Protein AF-A0A355BBU7-F1 (afdb_monomer_lite)

Radius of gyration: 16.78 Å; chains: 1; bounding box: 39×32×46 Å

Structure (mmCIF, N/CA/C/O backbone):
data_AF-A0A355BBU7-F1
#
_entry.id   AF-A0A355BBU7-F1
#
loop_
_atom_site.group_PDB
_atom_site.id
_atom_site.type_symbol
_atom_site.label_atom_id
_atom_site.label_alt_id
_atom_site.label_comp_id
_atom_site.label_asym_id
_atom_site.label_entity_id
_atom_site.label_seq_id
_atom_site.pdbx_PDB_ins_code
_atom_site.Cartn_x
_atom_site.Cartn_y
_atom_site.Cartn_z
_atom_site.occupancy
_atom_site.B_iso_or_equiv
_atom_site.auth_seq_id
_atom_site.auth_comp_id
_atom_site.auth_asym_id
_atom_site.auth_atom_id
_atom_site.pdbx_PDB_model_num
ATOM 1 N N . MET A 1 1 ? 16.216 13.742 -14.533 1.00 77.50 1 MET A N 1
ATOM 2 C CA . MET A 1 1 ? 15.329 12.806 -13.794 1.00 77.50 1 MET A CA 1
ATOM 3 C C . MET A 1 1 ? 13.864 13.037 -14.149 1.00 77.50 1 MET A C 1
ATOM 5 O O . MET A 1 1 ? 13.252 12.129 -14.697 1.00 77.50 1 MET A O 1
ATOM 9 N N . PHE A 1 2 ? 13.307 14.225 -13.886 1.00 83.69 2 PHE A N 1
ATOM 10 C CA . PHE A 1 2 ? 11.880 14.513 -14.107 1.00 83.69 2 PHE A CA 1
ATOM 11 C C . PHE A 1 2 ? 11.407 14.315 -15.552 1.00 83.69 2 PHE A C 1
ATOM 13 O O . PHE A 1 2 ? 10.312 13.810 -15.748 1.00 83.69 2 PHE A O 1
ATOM 20 N N . GLU A 1 3 ? 12.250 14.576 -16.551 1.00 88.25 3 GLU A N 1
ATOM 21 C CA . GLU A 1 3 ? 11.936 14.310 -17.967 1.00 88.25 3 GLU A CA 1
ATOM 22 C C . GLU A 1 3 ? 11.659 12.827 -18.268 1.00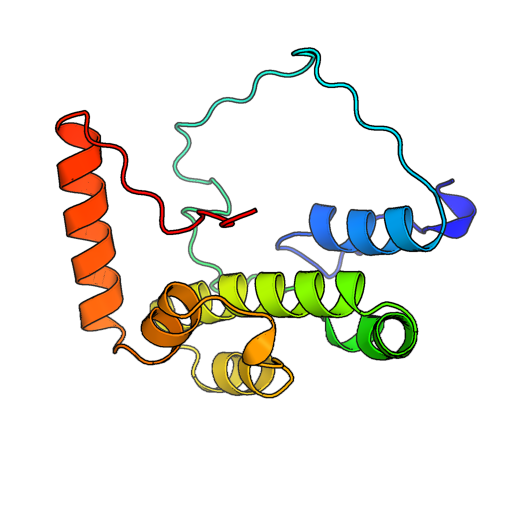 88.25 3 GLU A C 1
ATOM 24 O O . GLU A 1 3 ? 10.894 12.505 -19.170 1.00 88.25 3 GLU A O 1
ATOM 29 N N . LYS A 1 4 ? 12.267 11.911 -17.501 1.00 88.19 4 LYS A N 1
ATOM 30 C CA . LYS A 1 4 ? 12.106 10.462 -17.683 1.00 88.19 4 LYS A CA 1
ATOM 31 C C . LYS A 1 4 ? 11.028 9.876 -16.778 1.00 88.19 4 LYS A C 1
ATOM 33 O O . LYS A 1 4 ? 10.286 8.997 -17.201 1.00 88.19 4 LYS A O 1
ATOM 38 N N . VAL A 1 5 ? 10.971 10.340 -15.528 1.00 88.31 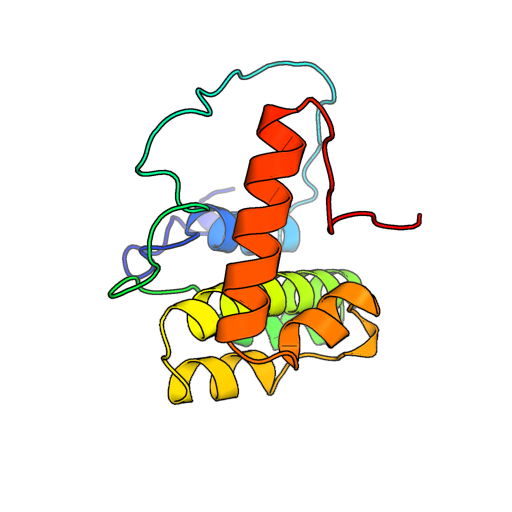5 VAL A N 1
ATOM 39 C CA . VAL A 1 5 ? 9.998 9.861 -14.535 1.00 88.31 5 VAL A CA 1
ATOM 40 C C . VAL A 1 5 ? 8.615 10.444 -14.814 1.00 88.31 5 VAL A C 1
ATOM 42 O O . VAL A 1 5 ? 7.630 9.721 -14.697 1.00 88.31 5 VAL A O 1
ATOM 45 N N . GLY A 1 6 ? 8.541 11.718 -15.203 1.00 89.81 6 GLY A N 1
ATOM 46 C CA . GLY A 1 6 ? 7.334 12.544 -15.201 1.00 89.81 6 GLY A CA 1
ATOM 47 C C . GLY A 1 6 ? 7.076 13.196 -13.837 1.00 89.81 6 GLY A C 1
ATOM 48 O O . GLY A 1 6 ? 7.614 12.763 -12.815 1.00 89.81 6 GLY A O 1
ATOM 49 N N . TYR A 1 7 ? 6.221 14.217 -13.809 1.00 89.81 7 TYR A N 1
ATOM 50 C CA . TYR A 1 7 ? 5.801 14.913 -12.584 1.00 89.81 7 TYR A CA 1
ATOM 51 C C . TYR A 1 7 ? 4.736 14.123 -11.803 1.00 89.81 7 TYR A C 1
ATOM 53 O O . TYR A 1 7 ? 4.435 12.968 -12.130 1.00 89.81 7 TYR A O 1
ATOM 61 N N . TYR A 1 8 ? 4.201 14.708 -10.730 1.00 86.94 8 TYR A N 1
ATOM 62 C CA . TYR A 1 8 ? 3.047 14.152 -10.027 1.00 86.94 8 TYR A CA 1
ATOM 63 C C . TYR A 1 8 ? 1.818 14.128 -10.935 1.00 86.94 8 TYR A C 1
ATOM 65 O O . TYR A 1 8 ? 1.642 14.990 -11.793 1.00 86.94 8 TYR A O 1
ATOM 73 N N . ASN A 1 9 ? 0.988 13.103 -10.765 1.00 83.75 9 ASN A N 1
ATOM 74 C CA . ASN A 1 9 ? -0.276 13.008 -11.474 1.00 83.75 9 ASN A CA 1
ATOM 75 C C . ASN A 1 9 ? -1.355 13.703 -10.643 1.00 83.75 9 ASN A C 1
ATOM 77 O O . ASN A 1 9 ? -1.798 13.131 -9.654 1.00 83.75 9 ASN A O 1
ATOM 81 N N . GLU A 1 10 ? -1.810 14.870 -11.095 1.00 83.50 10 GLU A N 1
ATOM 82 C CA . GLU A 1 10 ? -2.810 15.711 -10.412 1.00 83.50 10 GLU A CA 1
ATOM 83 C C . GLU A 1 10 ? -4.175 15.028 -10.219 1.00 83.50 10 GLU A C 1
ATOM 85 O O . GLU A 1 10 ? -5.010 15.487 -9.444 1.00 83.50 10 GLU A O 1
ATOM 90 N N . GLN A 1 11 ? -4.425 13.912 -10.912 1.00 82.62 11 GLN A N 1
ATOM 91 C CA . GLN A 1 11 ? -5.621 13.102 -10.687 1.00 82.62 11 GLN A CA 1
ATOM 92 C C . GLN A 1 11 ? -5.515 12.257 -9.414 1.00 82.62 11 GLN A C 1
ATOM 94 O O . GLN A 1 11 ? -6.528 11.836 -8.881 1.00 82.62 11 GLN A O 1
ATOM 99 N N . ILE A 1 12 ? -4.316 11.964 -8.915 1.00 77.56 12 ILE A N 1
ATOM 100 C CA . ILE A 1 12 ? -4.140 11.199 -7.680 1.00 77.56 12 ILE A CA 1
ATOM 101 C C . ILE A 1 12 ? -4.210 12.188 -6.520 1.00 77.56 12 ILE A C 1
ATOM 103 O O . ILE A 1 12 ? -3.457 13.143 -6.484 1.00 77.56 12 ILE A O 1
ATOM 107 N N . THR A 1 13 ? -5.084 11.953 -5.546 1.00 78.31 13 THR A N 1
ATOM 108 C CA . THR A 1 13 ? -5.205 12.824 -4.359 1.00 78.31 13 THR A CA 1
ATOM 109 C C . THR A 1 13 ? -4.861 12.088 -3.063 1.00 78.31 13 THR A C 1
ATOM 111 O O . THR A 1 13 ? -5.053 12.597 -1.959 1.00 78.31 13 THR A O 1
ATOM 114 N N . PHE A 1 14 ? -4.368 10.854 -3.190 1.00 77.06 14 PHE A N 1
ATOM 115 C CA . PHE A 1 14 ? -3.887 10.014 -2.103 1.00 77.06 14 PHE A CA 1
ATOM 116 C C . PHE A 1 14 ? -2.633 9.269 -2.558 1.00 77.06 14 PHE A C 1
ATOM 118 O O . PHE A 1 14 ? -2.680 8.540 -3.543 1.00 77.06 14 PHE A O 1
ATOM 125 N N . SER A 1 15 ? -1.533 9.391 -1.812 1.00 77.44 15 SER A N 1
ATOM 126 C CA . SER A 1 15 ? -0.276 8.682 -2.103 1.00 77.44 15 SER A CA 1
ATOM 127 C C . SER A 1 15 ? 0.362 9.023 -3.465 1.00 77.44 15 SER A C 1
ATOM 129 O O . SER A 1 15 ? 0.882 8.140 -4.151 1.00 77.44 15 SER A O 1
ATOM 131 N N . GLU A 1 16 ? 0.338 10.300 -3.860 1.00 83.50 16 GLU A N 1
ATOM 132 C CA . GLU A 1 16 ? 1.031 10.818 -5.056 1.00 83.50 16 GLU A CA 1
ATOM 133 C C . GLU A 1 16 ? 2.550 10.581 -5.002 1.00 83.50 16 GLU A C 1
ATOM 135 O O . GLU A 1 16 ? 3.179 10.227 -6.000 1.00 83.50 16 GLU A O 1
ATOM 140 N N . ASP A 1 17 ? 3.129 10.716 -3.809 1.00 84.31 17 ASP A N 1
ATOM 141 C CA . ASP A 1 17 ? 4.525 10.413 -3.498 1.00 84.31 17 ASP A CA 1
ATOM 142 C C . ASP A 1 17 ? 4.873 8.950 -3.791 1.00 84.31 17 ASP A C 1
ATOM 144 O O . ASP A 1 17 ? 5.934 8.655 -4.340 1.00 84.31 17 ASP A O 1
ATOM 148 N N . ILE A 1 18 ? 3.969 8.018 -3.481 1.00 87.25 18 ILE A N 1
ATOM 149 C CA . ILE A 1 18 ? 4.160 6.593 -3.769 1.00 87.25 18 ILE A CA 1
ATOM 150 C C . ILE A 1 18 ? 4.177 6.346 -5.279 1.00 87.25 18 ILE A C 1
ATOM 152 O O . ILE A 1 18 ? 5.048 5.623 -5.759 1.00 87.25 18 ILE A O 1
ATOM 156 N N . ASP A 1 19 ? 3.250 6.950 -6.030 1.00 90.06 19 ASP A N 1
ATOM 157 C CA . ASP A 1 19 ? 3.209 6.840 -7.494 1.00 90.06 19 ASP A CA 1
ATOM 158 C C . ASP A 1 19 ? 4.522 7.317 -8.133 1.00 90.06 19 ASP A C 1
ATOM 160 O O . ASP A 1 19 ? 5.146 6.592 -8.914 1.00 90.06 19 ASP A O 1
ATOM 164 N N . PHE A 1 20 ? 4.980 8.506 -7.739 1.00 90.25 20 PHE A N 1
ATOM 165 C CA . PHE A 1 20 ? 6.248 9.058 -8.204 1.00 90.25 20 PHE A CA 1
ATOM 166 C C . PHE A 1 20 ? 7.430 8.159 -7.835 1.00 90.25 20 PHE A C 1
ATOM 168 O O . PHE A 1 20 ? 8.269 7.861 -8.686 1.00 90.25 20 PHE A O 1
ATOM 175 N N . ASN A 1 21 ? 7.487 7.675 -6.592 1.00 89.75 21 ASN A N 1
ATOM 176 C CA . ASN A 1 21 ? 8.586 6.836 -6.125 1.00 89.75 21 ASN A CA 1
ATOM 177 C C . ASN A 1 21 ? 8.656 5.489 -6.853 1.00 89.75 21 ASN A C 1
ATOM 179 O O . ASN A 1 21 ? 9.763 5.023 -7.123 1.00 89.75 21 ASN A O 1
ATOM 183 N N . ILE A 1 22 ? 7.522 4.875 -7.213 1.00 90.62 22 ILE A N 1
ATOM 184 C CA . ILE A 1 22 ? 7.510 3.650 -8.030 1.00 90.62 22 ILE A CA 1
ATOM 185 C C . ILE A 1 22 ? 8.164 3.925 -9.389 1.00 90.62 22 ILE A C 1
ATOM 187 O O . ILE A 1 22 ? 9.073 3.201 -9.795 1.00 90.62 22 ILE A O 1
ATOM 191 N N . ARG A 1 23 ? 7.755 5.004 -10.070 1.00 92.75 23 ARG A N 1
ATOM 192 C CA . ARG A 1 23 ? 8.321 5.390 -11.373 1.00 92.75 23 ARG A CA 1
ATOM 193 C C . ARG A 1 23 ? 9.805 5.750 -11.273 1.00 92.75 23 ARG A C 1
ATOM 195 O O . ARG A 1 23 ? 10.599 5.328 -12.110 1.00 92.75 23 ARG A O 1
ATOM 202 N N . ALA A 1 24 ? 10.193 6.497 -10.244 1.00 91.88 24 ALA A N 1
ATOM 203 C CA . ALA A 1 24 ? 11.575 6.902 -10.019 1.00 91.88 24 ALA A CA 1
ATOM 204 C C . ALA A 1 24 ? 12.497 5.699 -9.783 1.00 91.88 24 ALA A C 1
ATOM 206 O O . ALA A 1 24 ? 13.525 5.596 -10.446 1.00 91.88 24 ALA A O 1
ATOM 207 N N . ASN A 1 25 ? 12.110 4.772 -8.900 1.00 90.06 25 ASN A N 1
ATOM 208 C CA . ASN A 1 25 ? 12.900 3.572 -8.601 1.00 90.06 25 ASN A CA 1
ATOM 209 C C . ASN A 1 25 ? 12.922 2.569 -9.760 1.00 90.06 25 ASN A C 1
ATOM 211 O O . ASN A 1 25 ? 13.852 1.774 -9.858 1.00 90.06 25 ASN A O 1
ATOM 215 N N . TYR A 1 26 ? 11.922 2.597 -10.645 1.00 90.62 26 TYR A N 1
ATOM 216 C CA . TYR A 1 26 ? 11.941 1.777 -11.852 1.00 90.62 26 TYR A CA 1
ATOM 217 C C . TYR A 1 26 ? 12.996 2.258 -12.859 1.00 90.62 26 TYR A C 1
ATOM 219 O O . TYR A 1 26 ? 13.719 1.447 -13.433 1.00 90.62 26 TYR A O 1
ATOM 227 N N . TYR A 1 27 ? 13.111 3.575 -13.068 1.00 91.94 27 TYR A N 1
ATOM 228 C CA . TYR A 1 27 ? 14.049 4.137 -14.048 1.00 91.94 27 TYR A CA 1
ATOM 229 C C . TYR A 1 27 ? 15.452 4.410 -13.499 1.00 91.94 27 TYR A C 1
ATOM 231 O O . TYR A 1 27 ? 16.399 4.500 -14.280 1.00 91.94 27 TYR A O 1
ATOM 239 N N . PHE A 1 28 ? 15.596 4.580 -12.185 1.00 90.75 28 PHE A N 1
ATOM 240 C CA . PHE A 1 28 ? 16.839 5.017 -11.561 1.00 90.75 28 PHE A CA 1
ATOM 241 C C . PHE A 1 28 ? 17.152 4.198 -10.313 1.00 90.75 28 PHE A C 1
ATOM 243 O O . PHE A 1 28 ? 16.276 3.885 -9.510 1.00 90.75 28 PHE A O 1
ATOM 250 N N . LYS A 1 29 ? 18.442 3.930 -10.097 1.00 87.12 29 LYS A N 1
ATOM 251 C CA . LYS A 1 29 ? 18.937 3.396 -8.828 1.00 87.12 29 LYS A CA 1
ATOM 252 C C . LYS A 1 29 ? 19.071 4.545 -7.831 1.00 87.12 29 LYS A C 1
ATOM 254 O O . LYS A 1 29 ? 19.991 5.352 -7.943 1.00 87.12 29 LYS A O 1
ATOM 259 N N . LEU A 1 30 ? 18.148 4.633 -6.878 1.00 84.25 30 LEU A N 1
ATOM 260 C CA . LEU A 1 30 ? 18.192 5.649 -5.827 1.00 84.25 30 LEU A CA 1
ATOM 261 C C . LEU A 1 30 ? 19.136 5.218 -4.693 1.00 84.25 30 LEU A C 1
ATOM 263 O O . LEU A 1 30 ? 19.190 4.044 -4.327 1.00 84.25 30 LEU A O 1
ATOM 267 N N . ALA A 1 31 ? 19.883 6.174 -4.139 1.00 84.62 31 ALA A N 1
ATOM 268 C CA . ALA A 1 31 ? 20.723 5.970 -2.962 1.00 84.62 31 ALA A CA 1
ATOM 269 C C . ALA A 1 31 ? 19.996 6.477 -1.709 1.00 84.62 31 ALA A C 1
ATOM 271 O O . ALA A 1 31 ? 19.416 7.562 -1.722 1.00 84.62 31 ALA A O 1
ATOM 272 N N . TYR A 1 32 ? 20.051 5.704 -0.624 1.00 82.69 32 TYR A N 1
ATOM 273 C CA . TYR A 1 32 ? 19.459 6.070 0.663 1.00 82.69 32 TYR A CA 1
ATOM 274 C C . TYR A 1 32 ? 20.553 6.515 1.638 1.00 82.69 32 TYR A C 1
ATOM 276 O O . TYR A 1 32 ? 21.540 5.804 1.824 1.00 82.69 32 TYR A O 1
ATOM 284 N N . SER A 1 33 ? 20.366 7.677 2.272 1.00 86.94 33 SER A N 1
ATOM 285 C CA . SER A 1 33 ? 21.187 8.105 3.409 1.00 8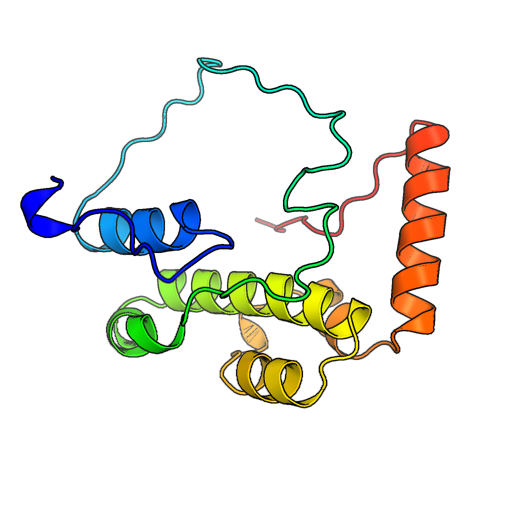6.94 33 SER A CA 1
ATOM 286 C C . SER A 1 33 ? 20.513 7.698 4.714 1.00 86.94 33 SER A C 1
ATOM 288 O O . SER A 1 33 ? 19.338 7.994 4.922 1.00 86.94 33 SER A O 1
ATOM 290 N N . ASN A 1 34 ? 21.269 7.062 5.608 1.00 83.06 34 ASN A N 1
ATOM 291 C CA . ASN A 1 34 ? 20.790 6.668 6.936 1.00 83.06 34 ASN A CA 1
ATOM 292 C C . ASN A 1 34 ? 20.969 7.773 7.993 1.00 83.06 34 ASN A C 1
ATOM 294 O O . ASN A 1 34 ? 20.712 7.540 9.173 1.00 83.06 34 ASN A O 1
ATOM 298 N N . SER A 1 35 ? 21.425 8.968 7.602 1.00 88.81 35 SER A N 1
ATOM 299 C CA . SER A 1 35 ? 21.508 10.113 8.508 1.00 88.81 35 SER A CA 1
ATOM 300 C C . SER A 1 35 ? 20.141 10.776 8.684 1.00 88.81 35 SER A C 1
ATOM 302 O O . SER A 1 35 ? 19.349 10.882 7.747 1.00 88.81 35 SER A O 1
ATOM 304 N N . VAL A 1 36 ? 19.861 11.271 9.892 1.00 83.44 36 VAL A N 1
ATOM 305 C CA . VAL A 1 36 ? 18.674 12.103 10.120 1.00 83.44 36 VAL A CA 1
ATOM 306 C C . VAL A 1 36 ? 18.893 13.433 9.400 1.00 83.44 36 VAL A C 1
ATOM 308 O O . VAL A 1 36 ? 19.816 14.173 9.729 1.00 83.44 36 VAL A O 1
ATOM 311 N N . GLN A 1 37 ? 18.083 13.700 8.377 1.00 88.88 37 GLN A N 1
ATOM 312 C 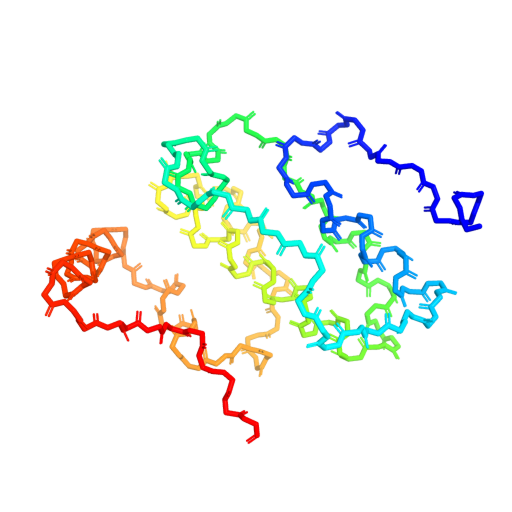CA . GLN A 1 37 ? 18.136 14.930 7.568 1.00 88.88 37 GLN A CA 1
ATOM 313 C C . GLN A 1 37 ? 16.796 15.679 7.552 1.00 88.88 37 GLN A C 1
ATOM 315 O O . GLN A 1 37 ? 16.721 16.799 7.063 1.00 88.88 37 GLN A O 1
ATOM 320 N N . MET A 1 38 ? 15.731 15.061 8.074 1.00 83.56 38 MET A N 1
ATOM 321 C CA . MET A 1 38 ? 14.375 15.599 8.053 1.00 83.56 38 MET A CA 1
ATOM 322 C C . MET A 1 38 ? 13.627 15.185 9.318 1.00 83.56 38 MET A C 1
ATOM 324 O O . MET A 1 38 ? 13.664 14.019 9.714 1.00 83.56 38 MET A O 1
ATOM 328 N N . SER A 1 39 ? 12.895 16.132 9.897 1.00 82.25 39 SER A N 1
ATOM 329 C CA . SER A 1 39 ? 11.962 15.903 11.000 1.00 82.25 39 SER A CA 1
ATOM 330 C C . SER A 1 39 ? 10.562 16.287 10.542 1.00 82.25 39 SER A C 1
ATOM 332 O O . SER A 1 39 ? 10.385 17.294 9.862 1.00 82.25 39 SER A O 1
ATOM 334 N N . TYR A 1 40 ? 9.559 15.494 10.908 1.00 71.88 40 TYR A N 1
ATOM 335 C CA . TYR A 1 40 ? 8.164 15.755 10.558 1.00 71.88 40 TYR A CA 1
ATOM 336 C C . TYR A 1 40 ? 7.271 15.613 11.787 1.00 71.88 40 TYR A C 1
ATOM 338 O O . TYR A 1 40 ? 7.491 14.758 12.648 1.00 71.88 40 TYR A O 1
ATOM 346 N N . PHE A 1 41 ? 6.259 16.472 11.876 1.00 72.88 41 PHE A N 1
ATOM 347 C CA . PHE A 1 41 ? 5.353 16.499 13.013 1.00 72.88 41 PHE A CA 1
ATOM 348 C C . PHE A 1 41 ? 4.263 15.430 12.870 1.00 72.88 41 PHE A C 1
ATOM 350 O O . PHE A 1 41 ? 3.513 15.400 11.891 1.00 72.88 41 PHE A O 1
ATOM 357 N N . MET A 1 42 ? 4.193 14.529 13.856 1.00 61.88 42 MET A N 1
ATOM 358 C CA . MET A 1 42 ? 3.378 13.316 13.780 1.00 61.88 42 MET A CA 1
ATOM 359 C C . MET A 1 42 ? 1.961 13.425 14.392 1.00 61.88 42 MET A C 1
ATOM 361 O O . MET A 1 42 ? 1.187 12.466 14.320 1.00 61.88 42 MET A O 1
ATOM 365 N N . GLU A 1 43 ? 1.605 14.562 14.992 1.00 55.69 43 GLU A N 1
ATOM 366 C CA . GLU A 1 43 ? 0.355 14.753 15.747 1.00 55.69 43 GLU A CA 1
ATOM 367 C C . GLU A 1 43 ? -0.627 15.714 15.062 1.00 55.69 43 GLU A C 1
ATOM 369 O O . GLU A 1 43 ? -1.186 16.602 15.695 1.00 55.69 43 GLU A O 1
ATOM 374 N N . THR A 1 44 ? -0.866 15.549 13.762 1.00 49.12 44 THR A N 1
ATOM 375 C CA . THR A 1 44 ? -1.954 16.268 13.079 1.00 49.12 44 THR A CA 1
ATOM 376 C C . THR A 1 44 ? -3.093 15.315 12.733 1.00 49.12 44 THR A C 1
ATOM 378 O O . THR A 1 44 ? -2.875 14.200 12.249 1.00 49.12 44 THR A O 1
ATOM 381 N N . ASP A 1 45 ? -4.331 15.750 12.978 1.00 41.78 45 ASP A N 1
ATOM 382 C CA . ASP A 1 45 ? -5.552 14.979 12.694 1.00 41.78 45 ASP A CA 1
ATOM 383 C C . ASP A 1 45 ? -5.762 14.707 11.190 1.00 41.78 45 ASP A C 1
ATOM 385 O O . ASP A 1 45 ? -6.498 13.796 10.815 1.00 41.78 45 ASP A O 1
ATOM 389 N N . ASN A 1 46 ? -5.022 15.410 10.325 1.00 42.44 46 ASN A N 1
ATOM 390 C CA . ASN A 1 46 ? -5.104 15.321 8.865 1.00 42.44 46 ASN A CA 1
ATOM 391 C C . ASN A 1 46 ? -4.013 14.450 8.219 1.00 42.44 46 ASN A C 1
ATOM 393 O O . ASN A 1 46 ? -3.799 14.518 7.009 1.00 42.44 46 ASN A O 1
ATOM 397 N N . GLN A 1 47 ? -3.302 13.622 8.987 1.00 49.47 47 GLN A N 1
ATOM 398 C CA . GLN A 1 47 ? -2.378 12.664 8.381 1.00 49.47 47 GLN A CA 1
ATOM 399 C C . GLN A 1 47 ? -3.115 11.652 7.514 1.00 49.47 47 GLN A C 1
ATOM 401 O O . GLN A 1 47 ? -4.065 11.023 7.962 1.00 49.47 47 GLN A O 1
ATOM 406 N N . ILE A 1 48 ? -2.578 11.396 6.324 1.00 49.69 48 ILE A N 1
ATOM 407 C CA . ILE A 1 48 ? -3.080 10.429 5.333 1.00 49.69 48 ILE A CA 1
ATOM 408 C C . ILE A 1 48 ? -3.300 9.023 5.937 1.00 49.69 48 ILE A C 1
ATOM 410 O O . ILE A 1 48 ? -4.206 8.292 5.548 1.00 49.69 48 ILE A O 1
ATOM 414 N N . THR A 1 49 ? -2.505 8.642 6.944 1.00 49.84 49 THR A N 1
ATOM 415 C CA . THR A 1 49 ? -2.650 7.361 7.668 1.00 49.84 49 THR A CA 1
ATOM 416 C C . THR A 1 49 ? -3.856 7.328 8.624 1.00 49.84 49 THR A C 1
ATOM 418 O O . THR A 1 49 ? -4.285 6.249 9.037 1.00 49.84 49 THR A O 1
ATOM 421 N N . ARG A 1 50 ? -4.367 8.499 9.019 1.00 51.34 50 ARG A N 1
ATOM 422 C CA . ARG A 1 50 ? -5.457 8.711 9.987 1.00 51.34 50 ARG A CA 1
ATOM 423 C C . ARG A 1 50 ? -6.739 9.242 9.336 1.00 51.34 50 ARG A C 1
ATOM 425 O O . ARG A 1 50 ? -7.807 9.058 9.913 1.00 51.34 50 ARG A O 1
ATOM 432 N N . SER A 1 51 ? -6.650 9.857 8.158 1.00 54.41 51 SER A N 1
ATOM 433 C CA . SER A 1 51 ? -7.796 10.402 7.440 1.00 54.41 51 SER A CA 1
ATOM 434 C C . SER A 1 51 ? -8.582 9.316 6.702 1.00 54.41 51 SER A C 1
ATOM 436 O O . SER A 1 51 ? -8.059 8.297 6.240 1.00 54.41 51 SER A O 1
ATOM 438 N N . LEU A 1 52 ? -9.894 9.521 6.613 1.00 59.78 52 LEU A N 1
ATOM 439 C CA . LEU A 1 52 ? -10.765 8.695 5.790 1.00 59.78 52 LEU A CA 1
ATOM 440 C C . LEU A 1 52 ? -10.372 8.896 4.320 1.00 59.78 52 LEU A C 1
ATOM 442 O O . LEU A 1 52 ? -10.437 10.011 3.820 1.00 59.78 52 LEU A O 1
ATOM 446 N N . ILE A 1 53 ? -10.051 7.818 3.595 1.00 66.69 53 ILE A N 1
ATOM 447 C CA . ILE A 1 53 ? -9.840 7.846 2.123 1.00 66.69 53 ILE A CA 1
ATOM 448 C C . ILE A 1 53 ? -11.176 8.039 1.366 1.00 66.69 53 ILE A C 1
ATOM 450 O O . ILE A 1 53 ? -11.348 7.615 0.229 1.00 66.69 53 ILE A O 1
ATOM 454 N N . VAL A 1 54 ? -12.195 8.586 2.024 1.00 61.41 54 VAL A N 1
ATOM 455 C CA . VAL A 1 54 ? -13.494 8.832 1.400 1.00 61.41 54 VAL A CA 1
ATOM 456 C C . VAL A 1 54 ? -13.309 10.018 0.457 1.00 61.41 54 VAL A C 1
ATOM 458 O O . VAL A 1 54 ? -12.828 11.063 0.879 1.00 61.41 54 VAL A O 1
ATOM 461 N N . ASN A 1 55 ? -13.663 9.835 -0.817 1.00 64.31 55 ASN A N 1
ATOM 462 C CA . ASN A 1 55 ? -13.525 10.818 -1.901 1.00 64.31 55 ASN A CA 1
ATOM 463 C C . ASN A 1 55 ? -12.090 11.126 -2.367 1.00 64.31 55 ASN A C 1
ATOM 465 O O . ASN A 1 55 ? -11.907 12.062 -3.142 1.00 64.31 55 ASN A O 1
ATOM 469 N N . LEU A 1 56 ? -11.079 10.351 -1.954 1.00 72.62 56 LEU A N 1
ATOM 470 C CA . LEU A 1 56 ? -9.732 10.496 -2.511 1.00 72.62 56 LEU A CA 1
ATOM 471 C C . LEU A 1 56 ? -9.521 9.574 -3.715 1.00 72.62 56 LEU A C 1
ATOM 473 O O . LEU A 1 56 ? -9.940 8.414 -3.715 1.00 72.62 56 LEU A O 1
ATOM 477 N N . GLN A 1 57 ? -8.822 10.081 -4.725 1.00 78.12 57 GLN A N 1
ATOM 478 C CA . GLN A 1 57 ? -8.403 9.310 -5.884 1.00 78.12 57 GLN A CA 1
ATOM 479 C C . GLN A 1 57 ? -7.109 8.567 -5.561 1.00 78.12 57 GLN A C 1
ATOM 481 O O . GLN A 1 57 ? -6.053 9.161 -5.342 1.00 78.12 57 GLN A O 1
ATOM 486 N N . VAL A 1 58 ? -7.218 7.244 -5.499 1.00 78.12 58 VAL A N 1
ATOM 487 C CA . VAL A 1 58 ? -6.120 6.343 -5.137 1.00 78.12 58 VAL A CA 1
ATOM 488 C C . VAL A 1 58 ? -5.274 5.993 -6.365 1.00 78.12 58 VAL A C 1
ATOM 490 O O . VAL A 1 58 ? -5.815 5.928 -7.474 1.00 78.12 58 VAL A O 1
ATOM 493 N N . PRO A 1 59 ? -3.972 5.700 -6.208 1.00 80.75 59 PRO A N 1
ATOM 494 C CA . PRO A 1 59 ? -3.128 5.339 -7.336 1.00 80.75 59 PRO A CA 1
ATOM 495 C C . PRO A 1 59 ? -3.613 4.037 -7.978 1.00 80.75 59 PRO A C 1
ATOM 497 O O . PRO A 1 59 ? -3.927 3.060 -7.293 1.00 80.75 59 PRO A O 1
ATOM 500 N N . ASN A 1 60 ? -3.638 3.998 -9.311 1.00 87.12 60 ASN A N 1
ATOM 501 C CA . ASN A 1 60 ? -3.912 2.763 -10.035 1.00 87.12 60 ASN A CA 1
ATOM 502 C C . ASN A 1 60 ? -2.629 1.931 -10.172 1.00 87.12 60 ASN A C 1
ATOM 504 O O . ASN A 1 60 ? -1.887 2.081 -11.143 1.00 87.12 60 ASN A O 1
ATOM 508 N N . TYR A 1 61 ? -2.397 1.033 -9.213 1.00 90.38 61 TYR A N 1
ATOM 509 C CA . TYR A 1 61 ? -1.225 0.152 -9.202 1.00 90.38 61 TYR A CA 1
ATOM 510 C C . TYR A 1 61 ? -1.187 -0.857 -10.356 1.00 90.38 61 TYR A C 1
ATOM 512 O O . TYR A 1 61 ? -0.118 -1.381 -10.658 1.00 90.38 61 TYR A O 1
ATOM 520 N N . ASP A 1 62 ? -2.309 -1.102 -11.040 1.00 92.38 62 ASP A N 1
ATOM 521 C CA . ASP A 1 62 ? -2.346 -2.023 -12.181 1.00 92.38 62 ASP A CA 1
ATOM 522 C C . ASP A 1 62 ? -1.501 -1.506 -13.357 1.00 92.38 62 ASP A C 1
ATOM 524 O O . ASP A 1 62 ? -0.996 -2.305 -14.141 1.00 92.38 62 ASP A O 1
ATOM 528 N N . LYS A 1 63 ? -1.250 -0.187 -13.424 1.00 92.75 63 LYS A N 1
ATOM 529 C CA . LYS A 1 63 ? -0.340 0.436 -14.405 1.00 92.75 63 LYS A CA 1
ATOM 530 C C . LYS A 1 63 ? 1.088 -0.119 -14.347 1.00 92.75 63 LYS A C 1
ATOM 532 O O . LYS A 1 63 ? 1.825 0.010 -15.317 1.00 92.75 63 LYS A O 1
ATOM 537 N N . TYR A 1 64 ? 1.476 -0.708 -13.218 1.00 94.19 64 TYR A N 1
ATOM 538 C CA . TYR A 1 64 ? 2.838 -1.167 -12.952 1.00 94.19 64 TYR A CA 1
ATOM 539 C C . TYR A 1 64 ? 2.985 -2.695 -13.004 1.00 94.19 64 TYR A C 1
ATOM 541 O O . TYR A 1 64 ? 4.078 -3.211 -12.781 1.00 94.19 64 TYR A O 1
ATOM 549 N N . GLU A 1 65 ? 1.915 -3.440 -13.308 1.00 94.06 65 GLU A N 1
ATOM 550 C CA . GLU A 1 65 ? 1.963 -4.911 -13.344 1.00 94.06 65 GLU A CA 1
ATOM 551 C C . GLU A 1 65 ? 2.865 -5.446 -14.460 1.00 94.06 65 GLU A C 1
ATOM 553 O O . GLU A 1 65 ? 3.541 -6.454 -14.268 1.00 94.06 65 GLU A O 1
ATOM 558 N N . ASP A 1 66 ? 2.945 -4.757 -15.601 1.00 95.38 66 ASP A N 1
ATOM 559 C CA . ASP A 1 66 ? 3.841 -5.169 -16.685 1.00 95.38 66 ASP A CA 1
ATOM 560 C C . ASP A 1 66 ? 5.316 -5.079 -16.279 1.00 95.38 66 ASP A C 1
ATOM 562 O O . ASP A 1 66 ? 6.100 -5.968 -16.605 1.00 95.38 66 ASP A O 1
ATOM 566 N N . TRP A 1 67 ? 5.686 -4.065 -15.494 1.00 94.81 67 TRP A N 1
ATOM 567 C CA . TRP A 1 67 ? 7.032 -3.940 -14.924 1.00 94.81 67 TRP A CA 1
ATOM 568 C C . TRP A 1 67 ? 7.304 -5.027 -13.881 1.00 94.81 67 TRP A C 1
ATOM 570 O O . TRP A 1 67 ? 8.408 -5.565 -13.795 1.00 94.81 67 TRP A O 1
ATOM 580 N N . ALA A 1 68 ? 6.279 -5.390 -13.111 1.00 94.31 68 ALA A N 1
ATOM 581 C CA . ALA A 1 68 ? 6.36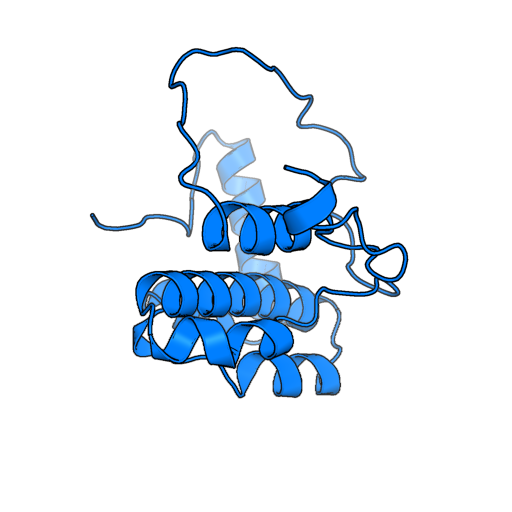2 -6.397 -12.064 1.00 94.31 68 ALA A CA 1
ATOM 582 C C . ALA A 1 68 ? 6.568 -7.827 -12.606 1.00 94.31 68 ALA A C 1
ATOM 584 O O . ALA A 1 68 ? 7.088 -8.677 -11.886 1.00 94.31 68 ALA A O 1
ATOM 585 N N . LYS A 1 69 ? 6.238 -8.095 -13.881 1.00 93.75 69 LYS A N 1
ATOM 586 C CA . LYS A 1 69 ? 6.500 -9.397 -14.532 1.00 93.75 69 LYS A CA 1
ATOM 587 C C . LYS A 1 69 ? 7.983 -9.768 -14.541 1.00 93.75 69 LYS A C 1
ATOM 589 O O . LYS A 1 69 ? 8.312 -10.944 -14.424 1.00 93.75 69 LYS A O 1
ATOM 594 N N . LEU A 1 70 ? 8.860 -8.774 -14.676 1.00 94.12 70 LEU A N 1
ATOM 595 C CA . LEU A 1 70 ? 10.315 -8.954 -14.699 1.00 94.12 70 LEU A CA 1
ATOM 596 C C . LEU A 1 70 ? 10.978 -8.578 -13.365 1.00 94.12 70 LEU A C 1
ATOM 598 O O . LEU A 1 70 ? 12.180 -8.767 -13.206 1.00 94.12 70 LEU A O 1
ATOM 602 N N . ASN A 1 71 ? 10.208 -8.053 -12.408 1.00 94.19 71 ASN A N 1
ATOM 603 C CA . ASN A 1 71 ? 10.707 -7.588 -11.120 1.00 94.19 71 ASN A CA 1
ATOM 604 C C . ASN A 1 71 ? 9.805 -8.083 -9.966 1.00 94.19 71 ASN A C 1
ATOM 606 O O . ASN A 1 71 ? 8.831 -7.414 -9.599 1.00 94.19 71 ASN A O 1
ATOM 610 N N . PRO A 1 72 ? 10.130 -9.246 -9.368 1.00 94.25 72 PRO A N 1
ATOM 611 C CA . PRO A 1 72 ? 9.366 -9.813 -8.257 1.00 94.25 72 PRO A CA 1
ATOM 612 C C . PRO A 1 72 ? 9.309 -8.916 -7.013 1.00 94.25 72 PRO A C 1
ATOM 614 O O . PRO A 1 72 ? 8.294 -8.909 -6.311 1.00 94.25 72 PRO A O 1
ATOM 617 N N . ASP A 1 73 ? 10.354 -8.129 -6.748 1.00 92.44 73 ASP A N 1
ATOM 618 C CA . ASP A 1 73 ? 10.384 -7.205 -5.610 1.00 92.44 73 ASP A CA 1
ATOM 619 C C . ASP A 1 73 ? 9.393 -6.057 -5.802 1.00 92.44 73 ASP A C 1
ATOM 621 O O . ASP A 1 73 ? 8.647 -5.716 -4.878 1.00 92.44 73 ASP A O 1
ATOM 625 N N . LEU A 1 74 ? 9.295 -5.527 -7.028 1.00 93.50 74 LEU A N 1
ATOM 626 C CA . LEU A 1 74 ? 8.252 -4.568 -7.381 1.00 93.50 74 LEU A CA 1
ATOM 627 C C . LEU A 1 74 ? 6.866 -5.191 -7.192 1.00 93.50 74 LEU A C 1
ATOM 629 O O . LEU A 1 74 ? 5.997 -4.559 -6.593 1.00 93.50 74 LEU A O 1
ATOM 633 N N . LYS A 1 75 ? 6.652 -6.447 -7.612 1.00 96.00 75 LYS A N 1
ATOM 634 C CA . LYS A 1 75 ? 5.369 -7.133 -7.380 1.00 96.00 75 LYS A CA 1
ATOM 635 C C . LYS A 1 75 ? 5.032 -7.208 -5.889 1.00 96.00 75 LYS A C 1
ATOM 637 O O . LYS A 1 75 ? 3.915 -6.870 -5.491 1.00 96.00 75 LYS A O 1
ATOM 642 N N . LYS A 1 76 ? 6.002 -7.590 -5.055 1.00 94.25 76 LYS A N 1
ATOM 643 C CA . LYS A 1 76 ? 5.850 -7.653 -3.595 1.00 94.25 76 LYS A CA 1
ATOM 644 C C . LYS A 1 76 ? 5.500 -6.286 -3.001 1.00 94.25 76 LYS A C 1
ATOM 646 O O . LYS A 1 76 ? 4.614 -6.200 -2.149 1.00 94.25 76 LYS A O 1
ATOM 651 N N . GLN A 1 77 ? 6.136 -5.218 -3.480 1.00 92.62 77 GLN A N 1
ATOM 652 C CA . GLN A 1 77 ? 5.822 -3.851 -3.069 1.00 92.62 77 GLN A CA 1
ATOM 653 C C . GLN A 1 77 ? 4.404 -3.433 -3.489 1.00 92.62 77 GLN A C 1
ATOM 655 O O . GLN A 1 77 ? 3.656 -2.922 -2.655 1.00 92.62 77 GLN A O 1
ATOM 660 N N . LEU A 1 78 ? 4.002 -3.677 -4.741 1.00 94.12 78 LEU A N 1
ATOM 661 C CA . LEU A 1 78 ? 2.653 -3.360 -5.227 1.00 94.12 78 LEU A CA 1
ATOM 662 C C . LEU A 1 78 ? 1.577 -4.107 -4.427 1.00 94.12 78 LEU A C 1
ATOM 664 O O . LEU A 1 78 ? 0.565 -3.519 -4.047 1.00 94.12 78 LEU A O 1
ATOM 668 N N . ASP A 1 79 ? 1.800 -5.382 -4.115 1.00 95.06 79 ASP A N 1
ATOM 669 C CA . ASP A 1 79 ? 0.867 -6.184 -3.318 1.00 95.06 79 ASP A CA 1
ATOM 670 C C . ASP A 1 79 ? 0.757 -5.677 -1.873 1.00 95.06 79 ASP A C 1
ATOM 672 O O . ASP A 1 79 ? -0.346 -5.607 -1.321 1.00 95.06 79 ASP A O 1
ATOM 676 N N . PHE A 1 80 ? 1.869 -5.238 -1.274 1.00 91.94 80 PHE A N 1
ATOM 677 C CA . PHE A 1 80 ? 1.854 -4.579 0.032 1.00 91.94 80 PHE A CA 1
ATOM 678 C C . PHE A 1 80 ? 1.061 -3.263 0.009 1.00 91.94 80 PHE A C 1
ATOM 680 O O . PHE A 1 80 ? 0.236 -3.023 0.896 1.00 91.94 80 PHE A O 1
ATOM 687 N N . LEU A 1 81 ? 1.260 -2.425 -1.011 1.00 90.94 81 LEU A N 1
ATOM 688 C CA . LEU A 1 81 ? 0.524 -1.168 -1.174 1.00 90.94 81 LEU A CA 1
ATOM 689 C C . LEU A 1 81 ? -0.981 -1.410 -1.350 1.00 90.94 81 LEU A C 1
ATOM 691 O O . LEU A 1 81 ? -1.799 -0.776 -0.676 1.00 90.94 81 LEU A O 1
ATOM 695 N N . ARG A 1 82 ? -1.361 -2.399 -2.170 1.00 92.75 82 ARG A N 1
ATOM 696 C CA . ARG A 1 82 ? -2.757 -2.838 -2.315 1.00 92.75 82 ARG A CA 1
ATOM 697 C C . ARG A 1 82 ? -3.343 -3.335 -1.001 1.00 92.75 82 ARG A C 1
ATOM 699 O O . ARG A 1 82 ? -4.479 -2.991 -0.687 1.00 92.75 82 ARG A O 1
ATOM 706 N N . TYR A 1 83 ? -2.583 -4.085 -0.202 1.00 92.38 83 TYR A N 1
ATOM 707 C CA . TYR A 1 83 ? -3.006 -4.493 1.139 1.00 92.38 83 TYR A CA 1
ATOM 708 C C . TYR A 1 83 ? -3.301 -3.285 2.045 1.00 92.38 83 TYR A C 1
ATOM 710 O O . TYR A 1 83 ? -4.352 -3.247 2.694 1.00 92.38 83 TYR A O 1
ATOM 718 N N . VAL A 1 84 ? -2.404 -2.292 2.092 1.00 88.00 84 VAL A N 1
ATOM 719 C CA . VAL A 1 84 ? -2.590 -1.079 2.910 1.00 88.00 84 VAL A CA 1
ATOM 720 C C . VAL A 1 84 ? -3.873 -0.359 2.504 1.00 88.00 84 VAL A C 1
ATOM 722 O O . VAL A 1 84 ? -4.696 -0.027 3.364 1.00 88.00 84 VAL A O 1
ATOM 725 N N . LEU A 1 85 ? -4.079 -0.192 1.200 1.00 87.62 85 LEU A N 1
ATOM 726 C CA . LEU A 1 85 ? -5.249 0.476 0.656 1.00 87.62 85 LEU A CA 1
ATOM 727 C C . LEU A 1 85 ? -6.541 -0.319 0.902 1.00 87.62 85 LEU A C 1
ATOM 729 O O . LEU A 1 85 ? -7.527 0.234 1.391 1.00 87.62 85 LEU A O 1
ATOM 733 N N . ALA A 1 86 ? -6.525 -1.633 0.679 1.00 90.06 86 ALA A N 1
ATOM 734 C CA . ALA A 1 86 ? -7.649 -2.520 0.964 1.00 90.06 86 ALA A CA 1
ATOM 735 C C . ALA A 1 86 ? -8.054 -2.480 2.447 1.00 90.06 86 ALA A C 1
ATOM 737 O O . ALA A 1 86 ? -9.242 -2.426 2.770 1.00 90.06 86 ALA A O 1
ATOM 738 N N . LYS A 1 87 ? -7.091 -2.449 3.375 1.00 87.44 87 LYS A N 1
ATOM 739 C CA . LYS A 1 87 ? -7.382 -2.320 4.811 1.00 87.44 87 LYS A CA 1
ATOM 740 C C . LYS A 1 87 ? -8.129 -1.019 5.123 1.00 87.44 87 LYS A C 1
ATOM 742 O O . LYS A 1 87 ? -9.070 -1.042 5.914 1.00 87.44 87 LYS A O 1
ATOM 747 N N . ASN A 1 88 ? -7.745 0.092 4.495 1.00 83.88 88 ASN A N 1
ATOM 748 C CA . ASN A 1 88 ? -8.413 1.381 4.679 1.00 83.88 88 ASN A CA 1
ATOM 749 C C . ASN A 1 88 ? -9.811 1.403 4.036 1.00 83.88 88 ASN A C 1
ATOM 751 O O . ASN A 1 88 ? -10.778 1.792 4.688 1.00 83.88 88 ASN A O 1
ATOM 755 N N . LEU A 1 89 ? -9.966 0.871 2.820 1.00 85.62 89 LEU A N 1
ATOM 756 C CA . LEU A 1 89 ? -11.274 0.754 2.160 1.00 85.62 89 LEU A CA 1
ATOM 757 C C . LEU A 1 89 ? -12.259 -0.112 2.949 1.00 85.62 89 LEU A C 1
ATOM 759 O O . LEU A 1 89 ? -13.445 0.209 3.031 1.00 85.62 89 LEU A O 1
ATOM 763 N N . LYS A 1 90 ? -11.774 -1.172 3.608 1.00 86.25 90 LYS A N 1
ATOM 764 C CA . LYS A 1 90 ? -12.608 -2.023 4.468 1.00 86.25 90 LYS A CA 1
ATOM 765 C C . LYS A 1 90 ? -13.170 -1.267 5.677 1.00 86.25 90 LYS A C 1
ATOM 767 O O . LYS A 1 90 ? -14.272 -1.585 6.128 1.00 86.25 90 LYS A O 1
ATOM 772 N N . LYS A 1 91 ? -12.460 -0.250 6.180 1.00 80.31 91 LYS A N 1
ATOM 773 C CA . LYS A 1 91 ? -12.980 0.666 7.210 1.00 80.31 91 LYS A CA 1
ATOM 774 C C . LYS A 1 91 ? -14.039 1.606 6.634 1.00 80.31 91 LYS A C 1
ATOM 776 O O . LYS A 1 91 ? -15.072 1.801 7.273 1.00 80.31 91 LYS A O 1
ATOM 781 N N . ASN A 1 92 ? -13.833 2.108 5.419 1.00 77.00 92 ASN A N 1
ATOM 782 C CA . ASN A 1 92 ? -14.764 3.024 4.751 1.00 77.00 92 ASN A CA 1
ATOM 783 C C . ASN A 1 92 ? -16.054 2.328 4.282 1.00 77.00 92 ASN A C 1
ATOM 785 O O . ASN A 1 92 ? -17.105 2.952 4.237 1.00 77.00 92 ASN A O 1
ATOM 789 N N . GLY A 1 93 ? -16.009 1.017 4.026 1.00 79.75 93 GLY A N 1
ATOM 790 C CA . GLY A 1 93 ? -17.173 0.223 3.622 1.00 79.75 93 GLY A CA 1
ATOM 791 C C . GLY A 1 93 ? -17.385 0.120 2.109 1.00 79.75 93 GLY A C 1
ATOM 792 O O . GLY A 1 93 ? -18.353 -0.514 1.691 1.00 79.75 93 GLY A O 1
ATOM 793 N N . ASP A 1 94 ? -16.477 0.662 1.293 1.00 83.69 94 ASP A N 1
ATOM 794 C CA . ASP A 1 94 ? -16.519 0.536 -0.167 1.00 83.69 94 ASP A CA 1
ATOM 795 C C . ASP A 1 94 ? -16.093 -0.875 -0.608 1.00 83.69 94 ASP A C 1
ATOM 797 O O . ASP A 1 94 ? -14.921 -1.175 -0.846 1.00 83.69 94 ASP A O 1
ATOM 801 N N . LYS A 1 95 ? -17.075 -1.778 -0.684 1.00 85.81 95 LYS A N 1
ATOM 802 C CA . LYS A 1 95 ? -16.859 -3.186 -1.043 1.00 85.81 95 LYS A CA 1
ATOM 803 C C . LYS A 1 95 ? -16.475 -3.376 -2.511 1.00 85.81 95 LYS A C 1
ATOM 805 O O . LYS A 1 95 ? -15.826 -4.376 -2.821 1.00 85.81 95 LYS A O 1
ATOM 810 N N . ILE A 1 96 ? -16.898 -2.482 -3.407 1.00 88.94 96 ILE A N 1
ATOM 811 C CA . ILE A 1 96 ? -16.666 -2.624 -4.851 1.00 88.94 96 ILE A CA 1
ATOM 812 C C . ILE A 1 96 ? -15.195 -2.343 -5.136 1.00 88.94 96 ILE A C 1
ATOM 814 O O . ILE A 1 96 ? -14.496 -3.204 -5.680 1.00 88.94 96 ILE A O 1
ATOM 818 N N . LEU A 1 97 ? -14.702 -1.188 -4.684 1.00 87.06 97 LEU A N 1
ATOM 819 C CA . LEU A 1 97 ? -13.301 -0.827 -4.849 1.00 87.06 97 LEU A CA 1
ATOM 820 C C . LEU A 1 97 ? -12.389 -1.783 -4.073 1.00 87.06 97 LEU A C 1
ATOM 822 O O . LEU A 1 97 ? -11.362 -2.210 -4.596 1.00 87.06 97 LEU A O 1
ATOM 826 N N . TRP A 1 98 ? -12.799 -2.215 -2.874 1.00 90.62 98 TRP A N 1
ATOM 827 C CA . TRP A 1 98 ? -12.054 -3.215 -2.107 1.00 90.62 98 TRP A CA 1
ATOM 828 C C . TRP A 1 98 ? -11.829 -4.509 -2.899 1.00 90.62 98 TRP A C 1
ATOM 830 O O . TRP A 1 98 ? -10.698 -4.985 -2.988 1.00 90.62 98 TRP A O 1
ATOM 840 N N . LYS A 1 99 ? -12.878 -5.061 -3.527 1.00 91.50 99 LYS A N 1
ATOM 841 C CA . LYS A 1 99 ? -12.759 -6.278 -4.349 1.00 91.50 99 LYS A CA 1
ATOM 842 C C . LYS A 1 99 ? -11.824 -6.065 -5.535 1.00 91.50 99 LYS A C 1
ATOM 844 O O . LYS A 1 99 ? -11.010 -6.940 -5.820 1.00 91.50 99 LYS A O 1
ATOM 849 N N . LYS A 1 100 ? -11.921 -4.909 -6.201 1.00 92.00 100 LYS A N 1
ATOM 850 C CA . LYS A 1 100 ? -11.047 -4.554 -7.327 1.00 92.00 100 LYS A CA 1
ATOM 851 C C . LYS A 1 100 ? -9.575 -4.546 -6.910 1.00 92.00 100 LYS A C 1
ATOM 853 O O . LYS A 1 100 ? -8.754 -5.123 -7.609 1.00 92.00 100 LYS A O 1
ATOM 858 N N . ILE A 1 101 ? -9.261 -3.956 -5.756 1.00 91.50 101 ILE A N 1
ATOM 859 C CA . ILE A 1 101 ? -7.883 -3.817 -5.263 1.00 91.50 101 ILE A CA 1
ATOM 860 C C . ILE A 1 101 ? -7.316 -5.123 -4.711 1.00 91.50 101 ILE A C 1
ATOM 862 O O . ILE A 1 101 ? -6.126 -5.378 -4.863 1.00 91.50 101 ILE A O 1
ATOM 866 N N . VAL A 1 102 ? -8.142 -5.966 -4.089 1.00 93.81 102 VAL A N 1
ATOM 867 C CA . VAL A 1 102 ? -7.678 -7.244 -3.529 1.00 93.81 102 VAL A CA 1
ATOM 868 C C . VAL A 1 102 ? -7.478 -8.311 -4.604 1.00 93.81 102 VAL A C 1
ATOM 870 O O . VAL A 1 102 ? -6.573 -9.129 -4.475 1.00 93.81 102 VAL A O 1
ATOM 873 N N . LYS A 1 103 ? -8.274 -8.299 -5.680 1.00 94.75 103 LYS A N 1
ATOM 874 C CA . LYS A 1 103 ? -8.217 -9.305 -6.754 1.00 94.75 103 LYS A CA 1
ATOM 875 C C . LYS A 1 103 ? -6.805 -9.558 -7.332 1.00 94.75 103 LYS A C 1
ATOM 877 O O . LYS A 1 103 ? -6.468 -10.729 -7.476 1.00 94.75 103 LYS A O 1
ATOM 882 N N . PRO A 1 104 ? -5.986 -8.543 -7.670 1.00 94.94 104 PRO A N 1
ATOM 883 C CA . PRO A 1 104 ? -4.654 -8.760 -8.250 1.00 94.94 104 PRO A CA 1
ATOM 884 C C . PRO A 1 104 ? -3.546 -9.074 -7.226 1.00 94.94 104 PRO A C 1
ATOM 886 O O . PRO A 1 104 ? -2.390 -9.240 -7.625 1.00 94.94 104 PRO A O 1
ATOM 889 N N . ILE A 1 105 ? -3.852 -9.129 -5.922 1.00 95.81 105 ILE A N 1
ATOM 890 C CA . ILE A 1 105 ? -2.855 -9.402 -4.878 1.00 95.81 105 ILE A CA 1
ATOM 891 C C . ILE A 1 105 ? -2.396 -10.858 -4.968 1.00 95.81 105 ILE A C 1
ATOM 893 O O . ILE A 1 105 ? -3.201 -11.783 -4.836 1.00 95.81 105 ILE A O 1
ATOM 897 N N . TYR A 1 106 ? -1.085 -11.077 -5.078 1.00 96.25 106 TYR A N 1
ATOM 898 C CA . TYR A 1 106 ? -0.519 -12.402 -4.864 1.00 96.25 106 TYR A CA 1
ATOM 899 C C . TYR A 1 106 ? -0.269 -12.623 -3.370 1.00 96.25 106 TYR A C 1
ATOM 901 O O . TYR A 1 106 ? 0.712 -12.150 -2.805 1.00 96.25 106 TYR A O 1
ATOM 909 N N . PHE A 1 107 ? -1.163 -13.354 -2.698 1.00 94.19 107 PHE A N 1
ATOM 910 C CA . PHE A 1 107 ? -1.140 -13.482 -1.233 1.00 94.19 107 PHE A CA 1
ATOM 911 C C . PHE A 1 107 ? 0.169 -14.032 -0.652 1.00 94.19 107 PHE A C 1
ATOM 913 O O . PHE A 1 107 ? 0.482 -13.707 0.489 1.00 94.19 107 PHE A O 1
ATOM 920 N N . LYS A 1 108 ? 0.964 -14.804 -1.409 1.00 94.50 108 LYS A N 1
ATOM 921 C CA . LYS A 1 108 ? 2.281 -15.273 -0.934 1.00 94.50 108 LYS A CA 1
ATOM 922 C C . LYS A 1 108 ? 3.287 -14.135 -0.712 1.00 94.50 108 LYS A C 1
ATOM 924 O O . LYS A 1 108 ? 4.253 -14.328 0.016 1.00 94.50 108 LYS A O 1
ATOM 929 N N . ASN A 1 109 ? 3.054 -12.960 -1.298 1.00 94.69 109 ASN A N 1
ATOM 930 C CA . ASN A 1 109 ? 3.862 -11.762 -1.066 1.00 94.69 109 ASN A CA 1
ATOM 931 C C . ASN A 1 109 ? 3.524 -11.054 0.253 1.00 94.69 109 ASN A C 1
ATOM 933 O O . ASN A 1 109 ? 4.263 -10.164 0.678 1.00 94.69 109 ASN A O 1
ATOM 937 N N . LEU A 1 110 ? 2.421 -11.436 0.902 1.00 93.62 110 LEU A N 1
ATOM 938 C CA . LEU A 1 110 ? 1.980 -10.882 2.173 1.00 93.62 110 LEU A CA 1
ATOM 939 C C . LEU A 1 110 ? 2.322 -11.825 3.325 1.00 93.62 110 LEU A C 1
ATOM 941 O O . LEU A 1 110 ? 2.312 -13.047 3.192 1.00 93.62 110 LEU A O 1
ATOM 945 N N . ASN A 1 111 ? 2.567 -11.250 4.500 1.00 92.06 111 ASN A N 1
ATOM 946 C CA . ASN A 1 111 ? 2.703 -12.046 5.711 1.00 92.06 111 ASN A CA 1
ATOM 947 C C . ASN A 1 111 ? 1.327 -12.513 6.221 1.00 92.06 111 ASN A C 1
ATOM 949 O O . ASN A 1 111 ? 0.287 -11.905 5.956 1.00 92.06 111 ASN A O 1
ATOM 953 N N . TRP A 1 112 ? 1.317 -13.579 7.018 1.00 90.50 112 TRP A N 1
ATOM 954 C CA . TRP A 1 112 ? 0.073 -14.173 7.514 1.00 90.50 112 TRP A CA 1
ATOM 955 C C . TRP A 1 112 ? -0.794 -13.189 8.325 1.00 90.50 112 TRP A C 1
ATOM 957 O O . TRP A 1 112 ? -2.019 -13.263 8.260 1.00 90.50 112 TRP A O 1
ATOM 967 N N . LYS A 1 113 ? -0.186 -12.228 9.044 1.00 90.31 113 LYS A N 1
ATOM 968 C CA . LYS A 1 113 ? -0.912 -11.197 9.811 1.00 90.31 113 LYS A CA 1
ATOM 969 C C . LYS A 1 113 ? -1.670 -10.251 8.875 1.00 90.31 113 LYS A C 1
ATOM 971 O O . LYS A 1 113 ? -2.810 -9.896 9.155 1.00 90.31 113 LYS A O 1
ATOM 976 N N . GLN A 1 114 ? -1.049 -9.849 7.766 1.00 91.56 114 GLN A N 1
ATOM 977 C CA . GLN A 1 114 ? -1.652 -9.006 6.731 1.00 91.56 114 GLN A CA 1
ATOM 978 C C . GLN A 1 114 ? -2.811 -9.738 6.052 1.00 91.56 114 GLN A C 1
ATOM 980 O O . GLN A 1 114 ? -3.895 -9.174 5.921 1.00 91.56 114 GLN A O 1
ATOM 985 N N . ILE A 1 115 ? -2.613 -11.014 5.707 1.00 93.00 115 ILE A N 1
ATOM 986 C CA . ILE A 1 115 ? -3.666 -11.868 5.144 1.00 93.00 115 ILE A CA 1
ATOM 987 C C . ILE A 1 115 ? -4.838 -11.976 6.127 1.00 93.00 115 ILE A C 1
ATOM 989 O O . ILE A 1 115 ? -5.975 -11.698 5.754 1.00 93.00 115 ILE A O 1
ATOM 993 N N . ALA A 1 116 ? -4.578 -12.289 7.401 1.00 91.50 116 ALA A N 1
ATOM 994 C CA . ALA A 1 116 ? -5.620 -12.365 8.423 1.00 91.50 116 ALA A CA 1
ATOM 995 C C . ALA A 1 116 ? -6.410 -11.047 8.526 1.00 91.50 116 ALA A C 1
ATOM 997 O O . ALA A 1 116 ? -7.641 -11.049 8.488 1.00 91.50 116 ALA A O 1
ATOM 998 N N . LEU A 1 117 ? -5.714 -9.905 8.558 1.00 90.44 117 LEU A N 1
ATOM 999 C CA . LEU A 1 117 ? -6.338 -8.579 8.601 1.00 90.44 117 LEU A CA 1
ATOM 1000 C C . LEU A 1 117 ? -7.184 -8.255 7.355 1.00 90.44 117 LEU A C 1
ATOM 1002 O O . LEU A 1 117 ? -8.132 -7.476 7.461 1.00 90.44 117 LEU A O 1
ATOM 1006 N N . LEU A 1 118 ? -6.904 -8.855 6.192 1.00 90.50 118 LEU A N 1
ATOM 1007 C CA . LEU A 1 118 ? -7.752 -8.700 5.003 1.00 90.50 118 LEU A CA 1
ATOM 1008 C C . LEU A 1 118 ? -9.089 -9.424 5.136 1.00 90.50 118 LEU A C 1
ATOM 1010 O O . LEU A 1 118 ? -10.082 -8.933 4.597 1.00 90.50 118 LEU A O 1
ATOM 1014 N N . TYR A 1 119 ? -9.155 -10.538 5.865 1.00 88.31 119 TYR A N 1
ATOM 1015 C CA . TYR A 1 119 ? -10.373 -11.345 5.979 1.00 88.31 119 TYR A CA 1
ATOM 1016 C C . TYR A 1 119 ? -11.259 -10.952 7.165 1.00 88.31 119 TYR A C 1
ATOM 1018 O O . TYR A 1 119 ? -12.483 -10.964 7.024 1.00 88.31 119 TYR A O 1
ATOM 1026 N N . VAL A 1 120 ? -10.699 -10.472 8.282 1.00 90.38 120 VAL A N 1
ATOM 1027 C CA . VAL A 1 120 ? -11.503 -10.133 9.477 1.00 90.38 120 VAL A CA 1
ATOM 1028 C C . VAL A 1 120 ? -12.548 -9.029 9.220 1.00 90.38 120 VAL A C 1
ATOM 1030 O O . VAL A 1 120 ? -12.247 -8.056 8.524 1.00 90.38 120 VAL A O 1
ATOM 1033 N N . PRO A 1 121 ? -13.777 -9.120 9.762 1.00 89.12 121 PRO A N 1
ATOM 1034 C CA . PRO A 1 121 ? -14.823 -8.112 9.562 1.00 89.12 121 PRO A CA 1
ATOM 1035 C C . PRO A 1 121 ? -14.418 -6.695 9.999 1.00 89.12 121 PRO A C 1
ATOM 1037 O O . PRO A 1 121 ? -13.573 -6.517 10.877 1.00 89.12 121 PRO A O 1
ATOM 1040 N N . LYS A 1 122 ? -15.087 -5.668 9.450 1.00 88.62 122 LYS A N 1
ATOM 1041 C CA . LYS A 1 122 ? -14.856 -4.251 9.805 1.00 88.62 122 LYS A CA 1
ATOM 1042 C C . LYS A 1 122 ? -14.919 -4.010 11.320 1.00 88.62 122 LYS A C 1
ATOM 1044 O O . LYS A 1 122 ? -14.060 -3.319 11.856 1.00 88.62 122 LYS A O 1
ATOM 1049 N N . CYS A 1 123 ? -15.888 -4.610 12.014 1.00 88.00 123 CYS A N 1
ATOM 1050 C CA . CYS A 1 123 ? -16.039 -4.466 13.466 1.00 88.00 123 CYS A CA 1
ATOM 1051 C C . CYS A 1 123 ? -14.784 -4.924 14.225 1.00 88.00 123 CYS A C 1
ATOM 1053 O O . CYS A 1 123 ? -14.330 -4.241 15.141 1.00 88.00 123 CYS A O 1
ATOM 1055 N N . VAL A 1 124 ? -14.181 -6.035 13.792 1.00 89.88 124 VAL A N 1
ATOM 1056 C CA . VAL A 1 124 ? -12.949 -6.573 14.381 1.00 89.88 124 VAL A CA 1
ATOM 1057 C C . VAL A 1 124 ? -11.766 -5.651 14.090 1.00 89.88 124 VAL A C 1
ATOM 1059 O O . VAL A 1 124 ? -11.002 -5.350 15.001 1.00 89.88 124 VAL A O 1
ATOM 1062 N N . LEU A 1 125 ? -11.641 -5.128 12.863 1.00 87.19 125 LEU A N 1
ATOM 1063 C CA . LEU A 1 125 ? -10.592 -4.153 12.529 1.00 87.19 125 LEU A CA 1
ATOM 1064 C C . LEU A 1 125 ? -10.646 -2.908 13.423 1.00 87.19 125 LEU A C 1
ATOM 1066 O O . LEU A 1 125 ? -9.614 -2.475 13.936 1.00 87.19 125 LEU A O 1
ATOM 1070 N N . LEU A 1 126 ? -11.842 -2.356 13.638 1.00 86.44 126 LEU A N 1
ATOM 1071 C CA . LEU A 1 126 ? -12.038 -1.184 14.494 1.00 86.44 126 LEU A CA 1
ATOM 1072 C C . LEU A 1 126 ? -11.728 -1.492 15.965 1.00 86.44 126 LEU A C 1
ATOM 1074 O O . LEU A 1 126 ? -11.156 -0.655 16.665 1.00 86.44 126 LEU A O 1
ATOM 1078 N N . LEU A 1 127 ? -12.070 -2.692 16.442 1.00 88.56 127 LEU A N 1
ATOM 1079 C CA . LEU A 1 127 ? -11.726 -3.130 17.793 1.00 88.56 127 LEU A CA 1
ATOM 1080 C C . LEU A 1 127 ? -10.207 -3.235 17.974 1.00 88.56 127 LEU A C 1
ATOM 1082 O O . LEU A 1 127 ? -9.669 -2.684 18.934 1.00 88.56 127 LEU A O 1
ATOM 1086 N N . LEU A 1 128 ? -9.514 -3.887 17.037 1.00 86.88 128 LEU A N 1
ATOM 1087 C CA . LEU A 1 128 ? -8.055 -4.031 17.056 1.00 86.88 128 LEU A CA 1
ATOM 1088 C C . LEU A 1 128 ? -7.351 -2.669 17.073 1.00 86.88 128 LEU A C 1
ATOM 1090 O O . LEU A 1 128 ? -6.367 -2.487 17.787 1.00 86.88 128 LEU A O 1
ATOM 1094 N N . GLU A 1 129 ? -7.873 -1.691 16.337 1.00 83.12 129 GLU A N 1
ATOM 1095 C CA . GLU A 1 129 ? -7.351 -0.325 16.331 1.00 83.12 129 GLU A CA 1
ATOM 1096 C C . GLU A 1 129 ? -7.554 0.385 17.675 1.00 83.12 129 GLU A C 1
ATOM 1098 O O . GLU A 1 129 ? -6.609 0.971 18.207 1.00 83.12 129 GLU A O 1
ATOM 1103 N N . LYS A 1 130 ? -8.738 0.263 18.288 1.00 84.81 130 LYS A N 1
ATOM 1104 C CA . LYS A 1 130 ? -8.996 0.798 19.637 1.00 84.81 130 LYS A CA 1
ATOM 1105 C C . LYS A 1 130 ? -8.075 0.173 20.684 1.00 84.81 130 LYS A C 1
ATOM 1107 O O . LYS A 1 130 ? -7.538 0.888 21.530 1.00 84.81 130 LYS A O 1
ATOM 1112 N N . VAL A 1 131 ? -7.876 -1.145 20.630 1.00 86.44 131 VAL A N 1
ATOM 1113 C 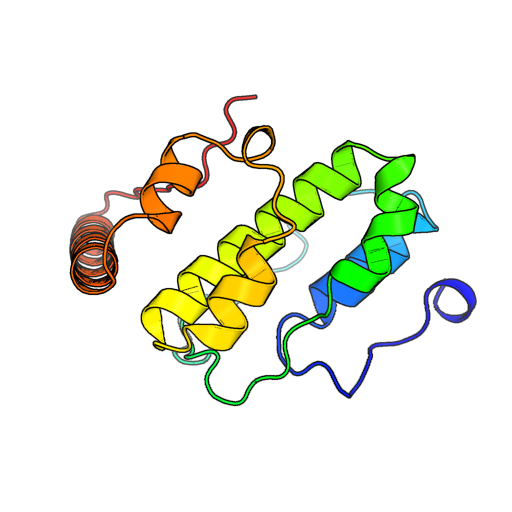CA . VAL A 1 131 ? -6.952 -1.863 21.523 1.00 86.44 131 VAL A CA 1
ATOM 1114 C C . VAL A 1 131 ? -5.523 -1.367 21.312 1.00 86.44 131 VAL A C 1
ATOM 1116 O O . VAL A 1 131 ? -4.852 -1.014 22.280 1.00 86.44 131 VAL A O 1
ATOM 1119 N N . LYS A 1 132 ? -5.080 -1.244 20.057 1.00 82.75 132 LYS A N 1
ATOM 1120 C CA . LYS A 1 132 ? -3.756 -0.714 19.716 1.00 82.75 132 LYS A CA 1
ATOM 1121 C C . LYS A 1 132 ? -3.543 0.696 20.271 1.00 82.75 132 LYS A C 1
ATOM 1123 O O . LYS A 1 132 ? -2.510 0.951 20.881 1.00 82.75 132 LYS A O 1
ATOM 1128 N N . LEU A 1 133 ? -4.513 1.596 20.107 1.00 80.50 133 LEU A N 1
ATOM 1129 C CA . LEU A 1 133 ? -4.432 2.958 20.645 1.00 80.50 133 LEU A CA 1
ATOM 1130 C C . LEU A 1 133 ? -4.351 2.967 22.177 1.00 80.50 133 LEU A C 1
ATOM 1132 O O . LEU A 1 133 ? -3.555 3.715 22.737 1.00 80.50 133 LEU A O 1
ATOM 1136 N N . LYS A 1 134 ? -5.122 2.113 22.863 1.00 83.50 134 LYS A N 1
ATOM 1137 C CA . LYS A 1 134 ? -5.031 1.965 24.326 1.00 83.50 134 LYS A CA 1
ATOM 1138 C C . LYS A 1 134 ? -3.650 1.482 24.775 1.00 83.50 134 LYS A C 1
ATOM 1140 O O . LYS A 1 134 ? -3.153 1.962 25.785 1.00 83.50 134 LYS A O 1
ATOM 1145 N N . LEU A 1 135 ? -3.035 0.558 24.039 1.00 80.75 135 LEU A N 1
ATOM 1146 C CA . LEU A 1 135 ? -1.698 0.046 24.352 1.00 80.75 135 LEU A CA 1
ATOM 1147 C C . LEU A 1 135 ? -0.614 1.100 24.120 1.00 80.75 135 LEU A C 1
ATOM 1149 O O . LEU A 1 135 ? 0.241 1.275 24.982 1.00 80.75 135 LEU A O 1
ATOM 1153 N N . ILE A 1 136 ? -0.714 1.873 23.034 1.00 82.12 136 ILE A N 1
ATOM 1154 C CA . ILE A 1 136 ? 0.195 2.998 22.767 1.00 82.12 136 ILE A CA 1
ATOM 1155 C C . ILE A 1 136 ? 0.108 4.041 23.886 1.00 82.12 136 ILE A C 1
ATOM 1157 O O . ILE A 1 136 ? 1.141 4.477 24.383 1.00 82.12 136 ILE A O 1
ATOM 1161 N N . LYS A 1 137 ? -1.104 4.381 24.350 1.00 80.19 137 LYS A N 1
ATOM 1162 C CA . LYS A 1 137 ? -1.302 5.282 25.502 1.00 80.19 137 LYS A CA 1
ATOM 1163 C C . LYS A 1 137 ? -0.687 4.752 26.804 1.00 80.19 137 LYS A C 1
ATOM 1165 O O . LYS A 1 137 ? -0.413 5.536 27.700 1.00 80.19 137 LYS A O 1
ATOM 1170 N N . LYS A 1 138 ? -0.468 3.439 26.907 1.00 85.69 138 LYS A N 1
ATOM 1171 C CA . LYS A 1 138 ? 0.216 2.775 28.028 1.00 85.69 138 LYS A CA 1
ATOM 1172 C C . LYS A 1 138 ? 1.719 2.562 27.781 1.00 85.69 138 LYS A C 1
ATOM 1174 O O . LYS A 1 138 ? 2.350 1.835 28.537 1.00 85.69 138 LYS A O 1
ATOM 1179 N N . GLY A 1 139 ? 2.286 3.135 26.716 1.00 82.44 139 GLY A N 1
ATOM 1180 C CA . GLY A 1 139 ? 3.704 3.001 26.364 1.00 82.44 139 GLY A CA 1
ATOM 1181 C C . GLY A 1 139 ? 4.071 1.726 25.592 1.00 82.44 139 GLY A C 1
ATOM 1182 O O . GLY A 1 139 ? 5.239 1.521 25.275 1.00 82.44 139 GLY A O 1
ATOM 1183 N N . ILE A 1 140 ? 3.104 0.874 25.233 1.00 78.88 140 ILE A N 1
ATOM 1184 C CA . ILE A 1 140 ? 3.348 -0.389 24.519 1.00 78.88 140 ILE A CA 1
ATOM 1185 C C . ILE A 1 140 ? 3.087 -0.197 23.019 1.00 78.88 140 ILE A C 1
ATOM 1187 O O . ILE A 1 140 ? 1.943 -0.069 22.571 1.00 78.88 140 ILE A O 1
ATOM 1191 N N . LYS A 1 141 ? 4.151 -0.218 22.208 1.00 72.19 141 LYS A N 1
ATOM 1192 C CA . LYS A 1 141 ? 4.060 -0.055 20.749 1.00 72.19 141 LYS A CA 1
ATOM 1193 C C . LYS A 1 141 ? 3.897 -1.406 20.048 1.00 72.19 141 LYS A C 1
ATOM 1195 O O . LYS A 1 141 ? 4.857 -2.141 19.858 1.00 72.19 141 LYS A O 1
ATOM 1200 N N . ILE A 1 142 ? 2.679 -1.706 19.596 1.00 67.38 142 ILE A N 1
ATOM 1201 C CA . ILE A 1 142 ? 2.394 -2.897 18.778 1.00 67.38 142 ILE A CA 1
ATOM 1202 C C . ILE A 1 142 ? 2.360 -2.520 17.295 1.00 67.38 142 ILE A C 1
ATOM 1204 O O . ILE A 1 142 ? 1.528 -1.715 16.866 1.00 67.38 142 ILE A O 1
ATOM 1208 N N . ALA A 1 143 ? 3.238 -3.122 16.490 1.00 61.41 143 ALA A N 1
ATOM 1209 C CA . ALA A 1 143 ? 3.261 -2.953 15.040 1.00 61.41 143 ALA A CA 1
ATOM 1210 C C . ALA A 1 143 ? 2.928 -4.269 14.321 1.00 61.41 143 ALA A C 1
ATOM 1212 O O . ALA A 1 143 ? 3.495 -5.318 14.604 1.00 61.41 143 ALA A O 1
ATOM 1213 N N . SER A 1 144 ? 2.019 -4.202 13.343 1.00 55.47 144 SER A N 1
ATOM 1214 C CA . SER A 1 144 ? 1.748 -5.298 12.398 1.00 55.47 144 SER A CA 1
ATOM 1215 C C . SER A 1 144 ? 2.756 -5.343 11.240 1.00 55.47 144 SER A C 1
ATOM 1217 O O . SER A 1 144 ? 2.685 -6.229 10.394 1.00 55.47 144 SER A O 1
ATOM 1219 N N . TYR A 1 145 ? 3.649 -4.354 11.181 1.00 54.31 145 TYR A N 1
ATOM 1220 C CA . TYR A 1 145 ? 4.701 -4.200 10.185 1.00 54.31 145 TYR A CA 1
ATOM 1221 C C . TYR A 1 145 ? 6.019 -4.706 10.784 1.00 54.31 145 TYR A C 1
ATOM 1223 O O . TYR A 1 145 ? 6.910 -3.914 11.063 1.00 54.31 145 TYR A O 1
ATOM 1231 N N . SER A 1 146 ? 6.124 -6.003 11.081 1.00 45.59 146 SER A N 1
ATOM 1232 C CA . SER A 1 146 ? 7.448 -6.618 11.198 1.00 45.59 146 SER A CA 1
ATOM 1233 C C . SER A 1 146 ? 7.672 -7.407 9.917 1.00 45.59 146 SER A C 1
ATOM 1235 O O . SER A 1 146 ? 6.936 -8.351 9.620 1.00 45.59 146 SER A O 1
ATOM 1237 N N . ASN A 1 147 ? 8.636 -6.960 9.116 1.00 38.06 147 ASN A N 1
ATOM 1238 C CA . ASN A 1 147 ? 9.277 -7.852 8.169 1.00 38.06 147 ASN A CA 1
ATOM 1239 C C . ASN A 1 147 ? 10.177 -8.735 9.029 1.00 38.06 147 ASN A C 1
ATOM 1241 O O . ASN A 1 147 ? 11.069 -8.221 9.696 1.00 38.06 147 ASN A O 1
ATOM 1245 N N . ASN A 1 148 ? 9.891 -10.034 9.083 1.00 34.56 148 ASN A N 1
ATOM 1246 C CA . ASN A 1 148 ? 10.969 -10.963 9.379 1.00 34.56 148 ASN A CA 1
ATOM 1247 C C . ASN A 1 148 ? 11.892 -10.875 8.164 1.00 34.56 148 ASN A C 1
ATOM 1249 O O . ASN A 1 148 ? 11.454 -11.185 7.052 1.00 34.56 148 ASN A O 1
ATOM 1253 N N . SER A 1 149 ? 13.072 -10.300 8.387 1.00 35.03 149 SER A N 1
ATOM 1254 C CA . SER A 1 149 ? 14.218 -10.390 7.488 1.00 35.03 149 SER A CA 1
ATOM 1255 C C . SER A 1 149 ? 14.596 -11.849 7.275 1.00 35.03 149 SER A C 1
ATOM 1257 O O . SER A 1 149 ? 14.489 -12.616 8.261 1.00 35.03 149 SER A O 1
#

pLDDT: mean 82.42, std 14.1, range [34.56, 96.25]

Foldseek 3Di:
DCVQQPDFDPLFQAPSVVSSVLSDVLVDPDDDDPDPPDDDDDPDCPDSLNDQCVPGHHDDLVVCVVVCVVPVVSLLVLLVVLLSVLLSVLLVVPPPVSCVSNVSHPCVSDDPLSVVSNPDHNVVSVVVVVVQVVCVVVVHHDDPPDDPD

Secondary structure (DSSP, 8-state):
-HHHH----TT--S-HHHHHHHHHHHHS-PPPP-S---------TT-TTTS--TT-----GGGGHHHHTT-HHHHHHHHHHHHHHHHHHHHHT-HHHHHHHHTT--GGGS-HHHHHHHHS-HHHHHHHHHHHHHHHHTT----S-----

Sequence (149 aa):
MFEKVGYYNEQITFSEDIDFNIRANYYFKLAYSNSVQMSYFMETDNQITRSLIVNLQVPNYDKYEDWAKLNPDLKKQLDFLRYVLAKNLKKNGDKILWKKIVKPIYFKNLNWKQIALLYVPKCVLLLLEKVKLKLIKKGIKIASYSNNS